Protein AF-A0A956S6G8-F1 (afdb_monomer)

Secondary structure (DSSP, 8-state):
-------GGGTTPPP-EEEEEE-S-HHHHHHHHHHHIIIIIHHHHTTSSHHHHHHHHHT-EEEEETTEEEEEESTTHHHHHHHHHHHH-

Radius of gyration: 15.6 Å; Cα contacts (8 Å, |Δi|>4): 118; chains: 1; bounding box: 50×25×37 Å

Nearest PDB structures (foldseek):
  4v8p-assembly2_DM  TM=3.114E-01  e=1.590E+00  Tetrahymena thermophila
  4v6w-assembly1_CU  TM=3.321E-01  e=2.217E+00  Drosophila melanogaster
  7dbm-assembly2_C  TM=4.160E-01  e=3.776E+00  Human immunodeficiency virus 1

Solvent-accessible surface area (backbone atoms only — not comparable to full-atom values): 5103 Å² total; per-residue (Å²): 132,83,83,71,85,74,67,66,75,47,53,73,44,75,61,69,52,72,49,79,43,80,43,98,51,51,67,65,54,52,50,53,50,52,51,41,47,65,68,56,47,44,55,31,50,75,70,31,20,51,70,65,19,30,48,11,56,72,65,41,47,78,51,72,59,88,48,31,37,37,38,29,26,24,90,59,35,69,65,51,49,53,55,50,52,68,69,75,103

Sequence (89 aa):
IKEGFVLRAMINVKLQDVFVVKTDNVEKVKKAIEEYKTNNLRSFSDGYGGEENATAVADSILESVGDYVYFIATNNAKDIESKILEMIK

Structure (mmCIF, N/CA/C/O backbone):
data_AF-A0A956S6G8-F1
#
_entry.id   AF-A0A956S6G8-F1
#
loop_
_atom_site.group_PDB
_atom_site.id
_atom_site.type_symbol
_atom_site.label_atom_id
_atom_site.label_alt_id
_atom_site.label_comp_id
_atom_site.label_asym_id
_atom_site.label_entity_id
_atom_site.label_seq_id
_atom_site.pdbx_PDB_ins_code
_atom_site.Cartn_x
_atom_site.Cartn_y
_atom_site.Cartn_z
_atom_site.occupancy
_atom_site.B_iso_or_equiv
_atom_site.auth_seq_id
_atom_site.auth_comp_id
_atom_site.auth_asym_id
_atom_site.auth_atom_id
_atom_site.pdbx_PDB_model_num
ATOM 1 N 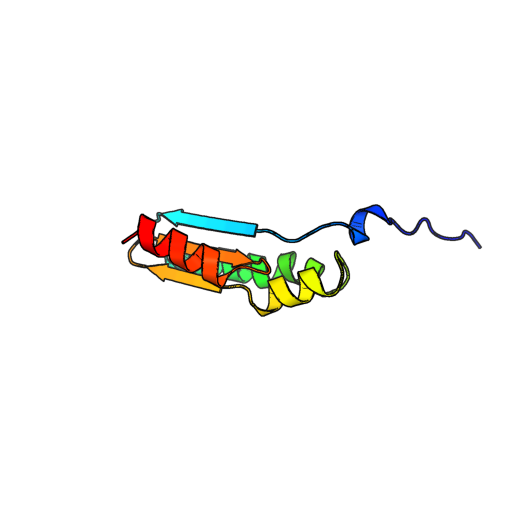N . ILE A 1 1 ? 33.276 -15.506 -23.724 1.00 41.03 1 ILE A N 1
ATOM 2 C CA . ILE A 1 1 ? 32.521 -15.360 -22.454 1.00 41.03 1 ILE A CA 1
ATOM 3 C C . ILE A 1 1 ? 31.064 -15.181 -22.853 1.00 41.03 1 ILE A C 1
ATOM 5 O O . ILE A 1 1 ? 30.814 -14.385 -23.745 1.00 41.03 1 ILE A O 1
ATOM 9 N N . LYS A 1 2 ? 30.166 -16.030 -22.336 1.00 44.28 2 LYS A N 1
ATOM 10 C CA . LYS A 1 2 ? 28.753 -16.114 -22.737 1.00 44.28 2 LYS A CA 1
ATOM 11 C C . LYS A 1 2 ? 28.079 -14.750 -22.571 1.00 44.28 2 LYS A C 1
ATOM 13 O O . LYS A 1 2 ? 28.046 -14.240 -21.455 1.00 44.28 2 LYS A O 1
ATOM 18 N N . GLU A 1 3 ? 27.538 -14.198 -23.653 1.00 50.59 3 GLU A N 1
ATOM 19 C CA . GLU A 1 3 ? 26.540 -13.134 -23.575 1.00 50.59 3 GLU A CA 1
ATOM 20 C C . GLU A 1 3 ? 25.372 -13.674 -22.746 1.00 50.59 3 GLU A C 1
ATOM 22 O O . GLU A 1 3 ? 24.690 -14.626 -23.132 1.00 50.59 3 GLU A O 1
ATOM 27 N N . GLY A 1 4 ? 25.247 -13.158 -21.525 1.00 45.31 4 GLY A N 1
ATOM 28 C CA . GLY A 1 4 ? 24.205 -13.554 -20.595 1.00 45.31 4 GLY A CA 1
ATOM 29 C C . GLY A 1 4 ? 22.842 -13.245 -21.197 1.00 45.31 4 GLY A C 1
ATOM 30 O O . GLY A 1 4 ? 22.617 -12.161 -21.729 1.00 45.31 4 GLY A O 1
ATOM 31 N N . PHE A 1 5 ? 21.933 -14.211 -21.109 1.00 46.53 5 PHE A N 1
ATOM 32 C CA . PHE A 1 5 ? 20.523 -14.049 -21.432 1.00 46.53 5 PHE A CA 1
ATOM 33 C C . PHE A 1 5 ? 19.959 -12.925 -20.545 1.00 46.53 5 PHE A C 1
ATOM 35 O O . PHE A 1 5 ? 19.608 -13.153 -19.389 1.00 46.53 5 PHE A O 1
ATOM 42 N N . VAL A 1 6 ? 19.917 -11.687 -21.043 1.00 54.03 6 VAL A N 1
ATOM 43 C CA . VAL A 1 6 ? 19.174 -10.618 -20.372 1.00 54.03 6 VAL A CA 1
ATOM 44 C C . VAL A 1 6 ? 17.709 -11.010 -20.487 1.00 54.03 6 VAL A C 1
ATOM 46 O O . VAL A 1 6 ? 17.151 -11.035 -21.586 1.00 54.03 6 VAL A O 1
ATOM 49 N N . LEU A 1 7 ? 17.103 -11.374 -19.357 1.00 47.81 7 LEU A N 1
ATOM 50 C CA . LEU A 1 7 ? 15.679 -11.664 -19.220 1.00 47.81 7 LEU A CA 1
ATOM 51 C C . LEU A 1 7 ? 14.871 -10.401 -19.566 1.00 47.81 7 LEU A C 1
ATOM 53 O O . LEU A 1 7 ? 14.381 -9.698 -18.687 1.00 47.81 7 LEU A O 1
ATOM 57 N N . ARG A 1 8 ? 14.694 -10.124 -20.867 1.00 47.53 8 ARG A N 1
ATOM 58 C CA . ARG A 1 8 ? 13.818 -9.059 -21.393 1.00 47.53 8 ARG A CA 1
ATOM 59 C C . ARG A 1 8 ? 12.393 -9.155 -20.834 1.00 47.53 8 ARG A C 1
ATOM 61 O O . ARG A 1 8 ? 11.690 -8.155 -20.788 1.00 47.53 8 ARG A O 1
ATOM 68 N N . ALA A 1 9 ? 11.991 -10.340 -20.369 1.00 49.88 9 ALA A N 1
ATOM 69 C CA . ALA A 1 9 ? 10.711 -10.591 -19.718 1.00 49.88 9 ALA A CA 1
ATOM 70 C C . ALA A 1 9 ? 10.467 -9.717 -18.475 1.00 49.88 9 ALA A C 1
ATOM 72 O O . ALA A 1 9 ? 9.324 -9.356 -18.221 1.00 49.88 9 ALA A O 1
ATOM 73 N N . MET A 1 10 ? 11.513 -9.327 -17.736 1.00 53.12 10 MET A N 1
ATOM 74 C CA . MET A 1 10 ? 11.343 -8.524 -16.518 1.00 53.12 10 MET A CA 1
ATOM 75 C C . MET A 1 10 ? 11.325 -7.004 -16.773 1.00 53.12 10 MET A C 1
ATOM 77 O O . MET A 1 10 ? 11.005 -6.231 -15.875 1.00 53.12 10 MET A O 1
ATOM 81 N N . ILE A 1 11 ? 11.619 -6.564 -18.005 1.00 54.41 11 ILE A N 1
ATOM 82 C CA . ILE A 1 11 ? 11.556 -5.147 -18.411 1.00 54.41 11 ILE A CA 1
ATOM 83 C C . ILE A 1 11 ? 10.102 -4.700 -18.645 1.00 54.41 11 ILE A C 1
ATOM 85 O O . ILE A 1 11 ? 9.790 -3.530 -18.474 1.00 54.41 11 ILE A O 1
ATOM 89 N N . ASN A 1 12 ? 9.198 -5.625 -18.983 1.00 60.81 12 ASN A N 1
ATOM 90 C CA . ASN A 1 12 ? 7.802 -5.308 -19.315 1.00 60.81 12 ASN A CA 1
ATOM 91 C C . ASN A 1 12 ? 6.819 -5.512 -18.149 1.00 60.81 12 ASN A C 1
ATOM 93 O O . ASN A 1 12 ? 5.606 -5.466 -18.359 1.00 60.81 12 ASN A O 1
ATOM 97 N N . VAL A 1 13 ? 7.307 -5.787 -16.938 1.00 71.12 13 VAL A N 1
ATOM 98 C CA . VAL A 1 13 ? 6.439 -5.982 -15.771 1.00 71.12 13 VAL A CA 1
ATOM 99 C C . VAL A 1 13 ? 5.966 -4.619 -15.285 1.00 71.12 13 VAL A C 1
ATOM 101 O O . VAL A 1 13 ? 6.784 -3.814 -14.858 1.00 71.12 13 VAL A O 1
ATOM 104 N N . LYS A 1 14 ? 4.657 -4.365 -15.338 1.00 79.50 14 LYS A N 1
ATOM 105 C CA . LYS A 1 14 ? 4.044 -3.137 -14.818 1.00 79.50 14 LYS A CA 1
ATOM 106 C C . LYS A 1 14 ? 3.471 -3.396 -13.431 1.00 79.50 14 LYS A C 1
ATOM 108 O O . LYS A 1 14 ? 2.621 -4.272 -13.282 1.00 79.50 14 LYS A O 1
ATOM 113 N N . LEU A 1 15 ? 3.932 -2.641 -12.441 1.00 83.31 15 LEU A N 1
ATOM 114 C CA . LEU A 1 15 ? 3.395 -2.671 -11.087 1.00 83.31 15 LEU A CA 1
ATOM 115 C C . LEU A 1 15 ? 2.008 -2.016 -11.084 1.00 83.31 15 LEU A C 1
ATOM 117 O O . LEU A 1 15 ? 1.858 -0.873 -11.517 1.00 83.31 15 LEU A O 1
ATOM 121 N N . GLN A 1 16 ? 0.993 -2.761 -10.645 1.00 88.38 16 GLN A N 1
ATOM 122 C CA . GLN A 1 16 ? -0.403 -2.308 -10.599 1.00 88.38 16 GLN A CA 1
ATOM 123 C C . GLN A 1 16 ? -1.118 -2.801 -9.334 1.00 88.38 16 GLN A C 1
ATOM 125 O O . GLN A 1 16 ? -2.302 -3.139 -9.356 1.00 88.38 16 GLN A O 1
ATOM 130 N N . ASP A 1 17 ? -0.386 -2.886 -8.228 1.00 90.69 17 ASP A N 1
ATOM 131 C CA . ASP A 1 17 ? -0.888 -3.486 -6.999 1.00 90.69 17 ASP A CA 1
ATOM 132 C C . ASP A 1 17 ? -1.907 -2.570 -6.317 1.00 90.69 17 ASP A C 1
ATOM 134 O O . ASP A 1 17 ? -1.632 -1.404 -6.021 1.00 90.69 17 ASP A O 1
ATOM 138 N N . VAL A 1 18 ? -3.083 -3.128 -6.024 1.00 93.12 18 VAL A N 1
ATOM 139 C CA . VAL A 1 18 ? -4.138 -2.473 -5.250 1.00 93.12 18 VAL A CA 1
ATOM 140 C C . VAL A 1 18 ? -4.694 -3.473 -4.245 1.00 93.12 18 VAL A C 1
ATOM 142 O O . VAL A 1 18 ? -5.236 -4.511 -4.623 1.00 93.12 18 VAL A O 1
ATOM 145 N N . PHE A 1 19 ? -4.590 -3.149 -2.959 1.00 92.12 19 PHE A N 1
ATOM 146 C CA . PHE A 1 19 ? -5.148 -3.946 -1.871 1.00 92.12 19 PHE A CA 1
ATOM 147 C C . PHE A 1 19 ? -6.152 -3.111 -1.083 1.00 92.12 19 PHE A C 1
ATOM 149 O O . PHE A 1 19 ? -5.888 -1.955 -0.760 1.00 92.12 19 PHE A O 1
ATOM 156 N N . VAL A 1 20 ? -7.281 -3.717 -0.723 1.00 95.44 20 VAL A N 1
ATOM 157 C CA . VAL A 1 20 ? -8.237 -3.163 0.241 1.00 95.44 20 VAL A CA 1
ATOM 158 C C . VAL A 1 20 ? -8.597 -4.282 1.203 1.00 95.44 20 VAL A C 1
ATOM 160 O O . VAL A 1 20 ? -9.089 -5.331 0.791 1.00 95.44 20 VAL A O 1
ATOM 163 N N . VAL A 1 21 ? -8.319 -4.078 2.484 1.00 96.12 21 VAL A N 1
ATOM 164 C CA . VAL A 1 21 ? -8.470 -5.091 3.526 1.00 96.12 21 VAL A CA 1
ATOM 165 C C . VAL A 1 21 ? -9.359 -4.532 4.622 1.00 96.12 21 VAL A C 1
ATOM 167 O O . VAL A 1 21 ? -9.035 -3.509 5.217 1.00 96.12 21 VAL A O 1
ATOM 170 N N . LYS A 1 22 ? -10.463 -5.223 4.913 1.00 96.56 22 LYS A N 1
ATOM 171 C CA . LYS A 1 22 ? -11.260 -4.983 6.119 1.00 96.56 22 LYS A CA 1
ATOM 172 C C . LYS A 1 22 ? -10.716 -5.841 7.255 1.00 96.56 22 LYS A C 1
ATOM 174 O O . LYS A 1 22 ? -10.548 -7.047 7.079 1.00 96.56 22 LYS A O 1
ATOM 179 N N . THR A 1 23 ? -10.449 -5.247 8.406 1.00 96.06 23 THR A N 1
ATOM 180 C CA . THR A 1 23 ? -9.837 -5.925 9.545 1.00 96.06 23 THR A CA 1
ATOM 181 C C . THR A 1 23 ? -10.216 -5.252 10.860 1.00 96.06 23 THR A C 1
ATOM 183 O O . THR A 1 23 ? -10.392 -4.045 10.929 1.00 96.06 23 THR A O 1
ATOM 186 N N . ASP A 1 24 ? -10.285 -6.044 11.921 1.00 96.75 24 ASP A N 1
ATOM 187 C CA . ASP A 1 24 ? -10.348 -5.586 13.309 1.00 96.75 24 ASP A CA 1
ATOM 188 C C . ASP A 1 24 ? -8.973 -5.156 13.862 1.00 96.75 24 ASP A C 1
ATOM 190 O O . ASP A 1 24 ? -8.886 -4.590 14.950 1.00 96.75 24 ASP A O 1
ATOM 194 N N . ASN A 1 25 ? -7.885 -5.410 13.124 1.00 97.00 25 ASN A N 1
ATOM 195 C CA . ASN A 1 25 ? -6.520 -5.079 13.515 1.00 97.00 25 ASN A CA 1
ATOM 196 C C . ASN A 1 25 ? -5.783 -4.307 12.410 1.00 97.00 25 ASN A C 1
ATOM 198 O O . ASN A 1 25 ? -4.885 -4.815 11.728 1.00 97.00 25 ASN A O 1
ATOM 202 N N . VAL A 1 26 ? -6.172 -3.041 12.269 1.00 96.88 26 VAL A N 1
ATOM 203 C CA . VAL A 1 26 ? -5.613 -2.073 11.313 1.00 96.88 26 VAL A CA 1
ATOM 204 C C . VAL A 1 26 ? -4.091 -1.969 11.421 1.00 96.88 26 VAL A C 1
ATOM 206 O O . VAL A 1 26 ? -3.397 -2.015 10.408 1.00 96.88 26 VAL A O 1
ATOM 209 N N . GLU A 1 27 ? -3.552 -1.875 12.638 1.00 96.69 27 GLU A N 1
ATOM 210 C CA . GLU A 1 27 ? -2.118 -1.672 12.870 1.00 96.69 27 GLU A CA 1
ATOM 211 C C . GLU A 1 27 ? -1.277 -2.845 12.351 1.00 96.69 27 GLU A C 1
ATOM 213 O O . GLU A 1 27 ? -0.286 -2.644 11.643 1.00 96.69 27 GLU A O 1
ATOM 218 N N . LYS A 1 28 ? -1.706 -4.083 12.629 1.00 97.06 28 LYS A N 1
ATOM 219 C CA . LYS A 1 28 ? -1.009 -5.284 12.154 1.00 97.06 28 LYS A CA 1
ATOM 220 C C . LYS A 1 28 ? -0.993 -5.363 10.630 1.00 97.06 28 LYS A C 1
ATOM 222 O O . LYS A 1 28 ? 0.032 -5.728 10.054 1.00 97.06 28 LYS A O 1
ATOM 227 N N . VAL A 1 29 ? -2.106 -5.020 9.979 1.00 97.25 29 VAL A N 1
ATOM 228 C CA . VAL A 1 29 ? -2.192 -5.027 8.513 1.00 97.25 29 VAL A CA 1
ATOM 229 C C . VAL A 1 29 ? -1.338 -3.915 7.907 1.00 97.25 29 VAL A C 1
ATOM 231 O O . VAL A 1 29 ? -0.569 -4.200 6.990 1.00 97.25 29 VAL A O 1
ATOM 234 N N . LYS A 1 30 ? -1.381 -2.685 8.444 1.00 96.44 30 LYS A N 1
ATOM 235 C CA . LYS A 1 30 ? -0.511 -1.590 7.977 1.00 96.44 30 LYS A CA 1
ATOM 236 C C . LYS A 1 30 ? 0.960 -1.983 8.061 1.00 96.44 30 LYS A C 1
ATOM 238 O O . LYS A 1 30 ? 1.668 -1.864 7.067 1.00 96.44 30 LYS A O 1
ATOM 243 N N . LYS A 1 31 ? 1.397 -2.541 9.193 1.00 96.25 31 LYS A N 1
ATOM 244 C CA . LYS A 1 31 ? 2.783 -2.989 9.371 1.00 96.25 31 LYS A CA 1
ATOM 245 C C . LYS A 1 31 ? 3.190 -4.063 8.358 1.00 96.25 31 LYS A C 1
ATOM 247 O O . LYS A 1 31 ? 4.256 -3.962 7.760 1.00 96.25 31 LYS A O 1
ATOM 252 N N . ALA A 1 32 ? 2.340 -5.063 8.127 1.00 95.19 32 ALA A N 1
ATOM 253 C CA . ALA A 1 32 ? 2.620 -6.106 7.140 1.00 95.19 32 ALA A CA 1
ATOM 254 C C . ALA A 1 32 ? 2.768 -5.531 5.718 1.00 95.19 32 ALA A C 1
ATOM 256 O O . ALA A 1 32 ? 3.636 -5.962 4.958 1.00 95.19 32 ALA A O 1
ATOM 257 N N . ILE A 1 33 ? 1.954 -4.531 5.365 1.00 94.12 33 ILE A N 1
ATOM 258 C CA . ILE A 1 33 ? 2.046 -3.861 4.064 1.00 94.12 33 ILE A CA 1
ATOM 259 C C . ILE A 1 33 ? 3.288 -2.958 3.983 1.00 94.12 33 ILE A C 1
ATOM 261 O O . ILE A 1 33 ? 3.932 -2.914 2.938 1.00 94.12 33 ILE A O 1
ATOM 265 N N . GLU A 1 34 ? 3.689 -2.284 5.063 1.00 92.50 34 GLU A N 1
ATOM 266 C CA . GLU A 1 34 ? 4.954 -1.532 5.095 1.00 92.50 34 GLU A CA 1
ATOM 267 C C . GLU A 1 34 ? 6.176 -2.439 4.914 1.00 92.50 34 GLU A C 1
ATOM 269 O O . GLU A 1 34 ? 7.100 -2.111 4.161 1.00 92.50 34 GLU A O 1
ATOM 274 N N . GLU A 1 35 ? 6.175 -3.609 5.555 1.00 91.88 35 GLU A N 1
ATOM 275 C CA . GLU A 1 35 ? 7.211 -4.627 5.367 1.00 91.88 35 GLU A CA 1
ATOM 276 C C . GLU A 1 35 ? 7.226 -5.135 3.917 1.00 91.88 35 GLU A C 1
ATOM 278 O O . GLU A 1 35 ? 8.297 -5.282 3.320 1.00 91.88 35 GLU A O 1
ATOM 283 N N . TYR A 1 36 ? 6.053 -5.339 3.308 1.00 88.50 36 TYR A N 1
ATOM 284 C CA . TYR A 1 36 ? 5.939 -5.671 1.887 1.00 88.50 36 TYR A CA 1
ATOM 285 C C . TYR A 1 36 ? 6.514 -4.567 0.987 1.00 88.50 36 TYR A C 1
ATOM 287 O O . TYR A 1 36 ? 7.335 -4.866 0.112 1.00 88.50 36 TYR A O 1
ATOM 295 N N . LYS A 1 37 ? 6.155 -3.300 1.239 1.00 85.88 37 LYS A N 1
ATOM 296 C CA . LYS A 1 37 ? 6.660 -2.127 0.508 1.00 85.88 37 LYS A CA 1
ATOM 297 C C . LYS A 1 37 ? 8.187 -2.057 0.560 1.00 85.88 37 LYS A C 1
ATOM 299 O O . LYS A 1 37 ? 8.843 -1.877 -0.464 1.00 85.88 37 LYS A O 1
ATOM 304 N N . THR A 1 38 ? 8.750 -2.257 1.747 1.00 84.00 38 THR A N 1
ATOM 305 C CA . THR A 1 38 ? 10.192 -2.139 1.990 1.00 84.00 38 THR A CA 1
ATOM 306 C C . THR A 1 38 ? 10.990 -3.271 1.345 1.00 84.00 38 THR A C 1
ATOM 308 O O . THR A 1 38 ? 12.041 -3.020 0.756 1.00 84.00 38 THR A O 1
ATOM 311 N N . ASN A 1 39 ? 10.500 -4.511 1.442 1.00 82.06 39 ASN A N 1
ATOM 312 C CA . ASN A 1 39 ? 11.274 -5.694 1.060 1.00 82.06 39 ASN A CA 1
ATOM 313 C C . ASN A 1 39 ? 11.014 -6.166 -0.375 1.00 82.06 39 ASN A C 1
ATOM 315 O O . ASN A 1 39 ? 11.941 -6.600 -1.054 1.00 82.06 39 ASN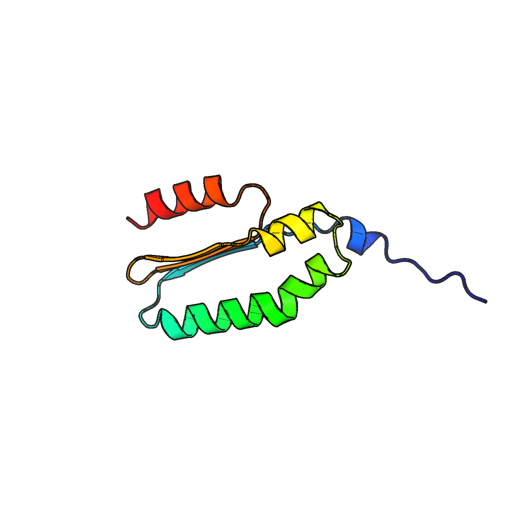 A O 1
ATOM 319 N N . ASN A 1 40 ? 9.764 -6.102 -0.839 1.00 77.00 40 ASN A N 1
ATOM 320 C CA . ASN A 1 40 ? 9.362 -6.670 -2.129 1.00 77.00 40 ASN A CA 1
ATOM 321 C C . ASN A 1 40 ? 9.182 -5.579 -3.179 1.00 77.00 40 ASN A C 1
ATOM 323 O O . ASN A 1 40 ? 9.737 -5.673 -4.273 1.00 77.00 40 ASN A O 1
ATOM 327 N N . LEU A 1 41 ? 8.466 -4.508 -2.831 1.00 77.25 41 LEU A N 1
ATOM 328 C CA . LEU A 1 41 ? 8.137 -3.442 -3.778 1.00 77.25 41 LEU A CA 1
ATOM 329 C C . LEU A 1 41 ? 9.380 -2.661 -4.229 1.00 77.25 41 LEU A C 1
ATOM 331 O O . LEU A 1 41 ? 9.479 -2.245 -5.379 1.00 77.25 41 LEU A O 1
ATOM 335 N N . ARG A 1 42 ? 10.384 -2.549 -3.352 1.00 73.12 42 ARG A N 1
ATOM 336 C CA . ARG A 1 42 ? 11.687 -1.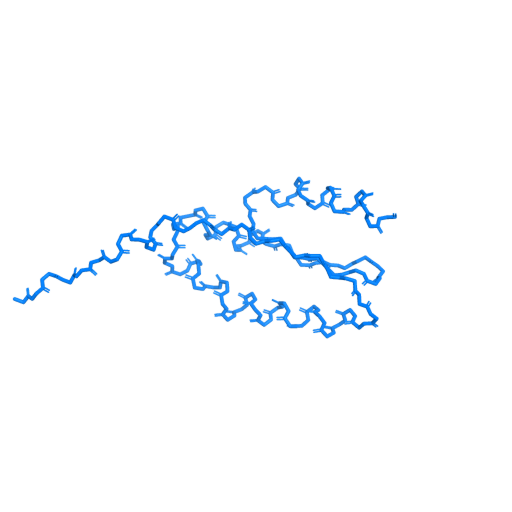951 -3.670 1.00 73.12 42 ARG A CA 1
ATOM 337 C C . ARG A 1 42 ? 12.375 -2.601 -4.876 1.00 73.12 42 ARG A C 1
ATOM 339 O O . ARG A 1 42 ? 12.991 -1.898 -5.667 1.00 73.12 42 ARG A O 1
ATOM 346 N N . SER A 1 43 ? 12.214 -3.910 -5.075 1.00 74.19 43 SER A N 1
ATOM 347 C CA . SER A 1 43 ? 12.804 -4.598 -6.233 1.00 74.19 43 SER A CA 1
ATOM 348 C C . SER A 1 43 ? 12.253 -4.096 -7.578 1.00 74.19 43 SER A C 1
ATOM 350 O O . SER A 1 43 ? 12.976 -4.097 -8.573 1.00 74.19 43 SER A O 1
ATOM 352 N N . PHE A 1 44 ? 11.013 -3.593 -7.601 1.00 73.00 44 PHE A N 1
ATOM 353 C CA . PHE A 1 44 ? 10.418 -2.955 -8.778 1.00 73.00 44 PHE A CA 1
ATOM 354 C C . PHE A 1 44 ? 10.994 -1.559 -9.036 1.00 73.00 44 PHE A C 1
ATOM 356 O O . PHE A 1 44 ? 11.146 -1.167 -10.186 1.00 73.00 44 PHE A O 1
ATOM 363 N N . SER A 1 45 ? 11.397 -0.836 -7.989 1.00 66.50 45 SER A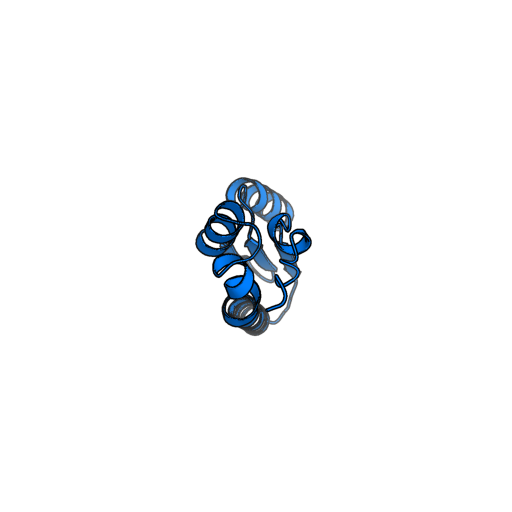 N 1
ATOM 364 C CA . SER A 1 45 ? 12.114 0.436 -8.140 1.00 66.50 45 SER A CA 1
ATOM 365 C C . SER A 1 45 ? 13.566 0.244 -8.595 1.00 66.50 45 SER A C 1
ATOM 367 O O . SER A 1 45 ? 14.096 1.084 -9.316 1.00 66.50 45 SER A O 1
ATOM 369 N N . ASP A 1 46 ? 14.215 -0.847 -8.179 1.00 68.50 46 ASP A N 1
ATOM 370 C CA . ASP A 1 46 ? 15.662 -1.047 -8.343 1.00 68.50 46 ASP A CA 1
ATOM 371 C C . ASP A 1 46 ? 16.057 -1.734 -9.673 1.00 68.50 46 ASP A C 1
ATOM 373 O O . ASP A 1 46 ? 17.241 -1.981 -9.910 1.00 68.50 46 ASP A O 1
ATOM 377 N N . GLY A 1 47 ? 15.110 -2.035 -10.575 1.00 62.56 47 GLY A N 1
ATOM 378 C CA . GLY A 1 47 ? 15.469 -2.554 -11.906 1.00 62.56 47 GLY A CA 1
ATOM 379 C C . GLY A 1 47 ? 14.387 -3.261 -12.724 1.00 62.56 47 GLY A C 1
ATOM 380 O O . GLY A 1 47 ? 14.640 -3.580 -13.887 1.00 62.56 47 GLY A O 1
ATOM 381 N N . TYR A 1 48 ? 13.192 -3.502 -12.175 1.00 65.25 48 TYR A N 1
ATOM 382 C CA . TYR A 1 48 ? 12.115 -4.201 -12.887 1.00 65.25 48 TYR A CA 1
ATOM 383 C C . TYR A 1 48 ? 10.995 -3.258 -13.335 1.00 65.25 48 TYR A C 1
ATOM 385 O O . TYR A 1 48 ? 10.312 -2.668 -12.508 1.00 65.25 48 TYR A O 1
ATOM 393 N N . GLY A 1 49 ? 10.766 -3.162 -14.652 1.00 63.97 49 GLY A N 1
ATOM 394 C CA . GLY A 1 49 ? 9.671 -2.378 -15.251 1.00 63.97 49 GLY A CA 1
ATOM 395 C C . GLY A 1 49 ? 9.944 -0.896 -15.537 1.00 63.97 49 GLY A C 1
ATOM 396 O O . GLY A 1 49 ? 9.039 -0.186 -15.966 1.00 63.97 49 GLY A O 1
ATOM 397 N N . GLY A 1 50 ? 11.185 -0.430 -15.358 1.00 74.56 50 GLY A N 1
ATOM 398 C CA . GLY A 1 50 ? 11.615 0.917 -15.757 1.00 74.56 50 GLY A CA 1
ATOM 399 C C . GLY A 1 50 ? 11.079 2.052 -14.873 1.00 74.56 50 GLY A C 1
ATOM 400 O O . GLY A 1 50 ? 10.614 1.817 -13.759 1.00 74.56 50 GLY A O 1
ATOM 401 N N . GLU A 1 51 ? 11.165 3.294 -15.370 1.00 79.31 51 GLU A N 1
ATOM 402 C CA . GLU A 1 51 ? 10.762 4.504 -14.625 1.00 79.31 51 GLU A CA 1
ATOM 403 C C . GLU A 1 51 ? 9.310 4.452 -14.137 1.00 79.31 51 GLU A C 1
ATOM 405 O O . GLU A 1 51 ? 9.041 4.885 -13.021 1.00 79.31 51 GLU A O 1
ATOM 410 N N . GLU A 1 52 ? 8.391 3.865 -14.916 1.00 80.50 52 GLU A N 1
ATOM 411 C CA . GLU A 1 52 ? 6.976 3.755 -14.533 1.00 80.50 52 GLU A CA 1
ATOM 412 C C . GLU A 1 52 ? 6.798 3.042 -13.183 1.00 80.50 52 GLU A C 1
ATOM 414 O O . GLU A 1 52 ? 6.034 3.498 -12.336 1.00 80.50 52 GLU A O 1
ATOM 419 N N . ASN A 1 53 ? 7.530 1.951 -12.944 1.00 84.25 53 ASN A N 1
ATOM 420 C CA . ASN A 1 53 ? 7.436 1.230 -11.677 1.00 84.25 53 ASN A CA 1
ATOM 421 C C . ASN A 1 53 ? 8.117 1.978 -10.530 1.00 84.25 53 ASN A C 1
ATOM 423 O O . ASN A 1 53 ? 7.606 1.955 -9.413 1.00 84.25 53 ASN A O 1
ATOM 427 N N . ALA A 1 54 ? 9.238 2.657 -10.784 1.00 81.75 54 ALA A N 1
ATOM 428 C CA . ALA A 1 54 ? 9.897 3.480 -9.771 1.00 81.75 54 ALA A CA 1
ATOM 429 C C . ALA A 1 54 ? 8.972 4.613 -9.293 1.00 81.75 54 ALA A C 1
ATOM 431 O O . ALA A 1 54 ? 8.840 4.833 -8.087 1.00 81.75 54 ALA A O 1
ATOM 432 N N . THR A 1 55 ? 8.263 5.264 -10.221 1.00 84.62 55 THR A N 1
ATOM 433 C CA . THR A 1 55 ? 7.228 6.256 -9.904 1.00 84.62 55 THR A CA 1
ATOM 434 C C . THR A 1 55 ? 6.078 5.629 -9.117 1.00 84.62 55 THR A C 1
ATOM 436 O O . THR A 1 55 ? 5.750 6.120 -8.041 1.00 84.62 55 THR A O 1
ATOM 439 N N . ALA A 1 56 ? 5.524 4.498 -9.566 1.00 87.31 56 ALA A N 1
ATOM 440 C CA . ALA A 1 56 ? 4.443 3.806 -8.855 1.00 87.31 56 ALA A CA 1
ATOM 441 C C . ALA A 1 56 ? 4.818 3.378 -7.420 1.00 87.31 56 ALA A C 1
ATOM 443 O O . ALA A 1 56 ? 3.970 3.390 -6.526 1.00 87.31 56 ALA A O 1
ATOM 444 N N . VAL A 1 57 ? 6.081 3.003 -7.180 1.00 86.69 57 VAL A N 1
ATOM 445 C CA . VAL A 1 57 ? 6.606 2.680 -5.843 1.00 86.69 57 VAL A CA 1
ATOM 446 C C . VAL A 1 57 ? 6.734 3.939 -4.985 1.00 86.69 57 VAL A C 1
ATOM 448 O O . VAL A 1 57 ? 6.296 3.931 -3.828 1.00 86.69 57 VAL A O 1
ATOM 451 N N . ALA A 1 58 ? 7.326 5.006 -5.527 1.00 85.12 58 ALA A N 1
ATOM 452 C CA . ALA A 1 58 ? 7.539 6.267 -4.819 1.00 85.12 58 ALA A CA 1
ATOM 453 C C . ALA A 1 58 ? 6.211 6.918 -4.406 1.00 85.12 58 ALA A C 1
ATOM 455 O O . ALA A 1 58 ? 6.048 7.297 -3.246 1.00 85.12 58 ALA A O 1
ATOM 456 N N . ASP A 1 59 ? 5.246 6.930 -5.323 1.00 89.38 59 ASP A N 1
ATOM 457 C CA . ASP A 1 59 ? 3.930 7.545 -5.141 1.00 89.38 59 ASP A CA 1
ATOM 458 C C . ASP A 1 59 ? 2.901 6.585 -4.521 1.00 8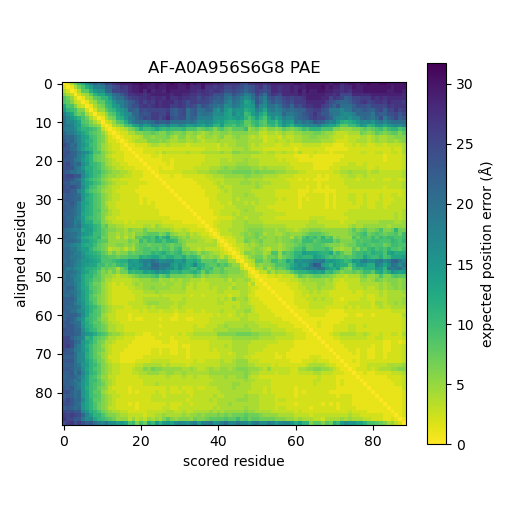9.38 59 ASP A C 1
ATOM 460 O O . ASP A 1 59 ? 1.704 6.883 -4.474 1.00 89.38 59 ASP A O 1
ATOM 464 N N . SER A 1 60 ? 3.348 5.421 -4.037 1.00 92.62 60 SER A N 1
ATOM 465 C CA . SER A 1 60 ? 2.450 4.438 -3.435 1.00 92.62 60 SER A CA 1
ATOM 466 C C . SER A 1 60 ? 1.782 4.962 -2.162 1.00 92.62 60 SER A C 1
ATOM 468 O O . SER A 1 60 ? 2.423 5.544 -1.282 1.00 92.62 60 SER A O 1
ATOM 470 N N . ILE A 1 61 ? 0.488 4.683 -2.039 1.00 95.19 61 ILE A N 1
ATOM 471 C CA . ILE A 1 61 ? -0.379 5.136 -0.950 1.00 95.19 61 ILE A CA 1
ATOM 472 C C . ILE A 1 61 ? -0.603 3.967 0.006 1.00 95.19 61 ILE A C 1
ATOM 474 O O . ILE A 1 61 ? -0.926 2.874 -0.449 1.00 95.19 61 ILE A O 1
ATOM 478 N N . LEU A 1 62 ? -0.452 4.191 1.313 1.00 96.00 62 LEU A N 1
ATOM 479 C CA . LEU A 1 62 ? -0.835 3.251 2.370 1.00 96.00 62 LEU A CA 1
ATOM 480 C C . LEU A 1 62 ? -1.607 4.009 3.442 1.00 96.00 62 LEU A C 1
ATOM 482 O O . LEU A 1 62 ? -1.020 4.765 4.211 1.00 96.00 62 LEU A O 1
ATOM 486 N N . GLU A 1 63 ? -2.908 3.776 3.524 1.00 96.38 63 GLU A N 1
ATOM 487 C CA . GLU A 1 63 ? -3.788 4.531 4.410 1.00 96.38 63 GLU A CA 1
ATOM 488 C C . GLU A 1 63 ? -4.858 3.640 5.043 1.00 96.38 63 GLU A C 1
ATOM 490 O O . GLU A 1 63 ? -4.982 2.450 4.740 1.00 96.38 63 GLU A O 1
ATOM 495 N N . SER A 1 64 ? -5.601 4.207 5.992 1.00 95.69 64 SER A N 1
ATOM 496 C CA . SER A 1 64 ? -6.655 3.498 6.717 1.00 95.69 64 SER A CA 1
ATOM 497 C C . SER A 1 64 ? -7.856 4.390 7.020 1.00 95.69 64 SER A C 1
ATOM 499 O O . SER A 1 64 ? -7.680 5.534 7.434 1.00 95.69 64 SER A O 1
ATOM 501 N N . VAL A 1 65 ? -9.066 3.843 6.881 1.00 95.19 65 VAL A N 1
ATOM 502 C CA . VAL A 1 65 ? -10.345 4.500 7.198 1.00 95.19 65 VAL A CA 1
ATOM 503 C C . VAL A 1 65 ? -11.208 3.528 7.997 1.00 95.19 65 VAL A C 1
ATOM 505 O O . VAL A 1 65 ? -11.657 2.513 7.467 1.00 95.19 65 VAL A O 1
ATOM 508 N N . GLY A 1 66 ? -11.439 3.824 9.279 1.00 94.19 66 GLY A N 1
ATOM 509 C CA . GLY A 1 66 ? -12.112 2.891 10.188 1.00 94.19 66 GLY A CA 1
ATOM 510 C C . GLY A 1 66 ? -11.389 1.542 10.226 1.00 94.19 66 GLY A C 1
ATOM 511 O O . GLY A 1 66 ? -10.175 1.500 10.405 1.00 94.19 66 GLY A O 1
ATOM 512 N N . ASP A 1 67 ?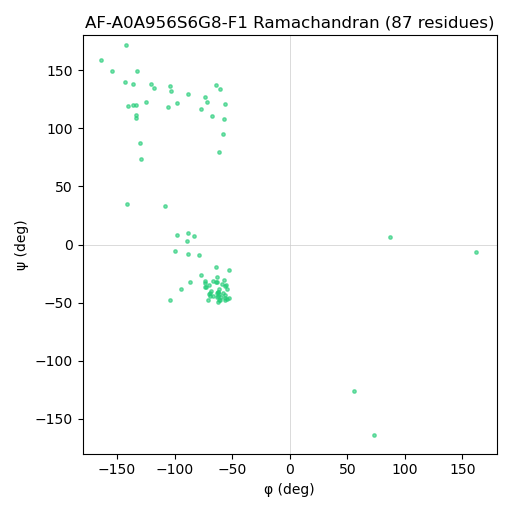 -12.133 0.465 9.980 1.00 96.75 67 ASP A N 1
ATOM 513 C CA . ASP A 1 67 ? -11.632 -0.919 9.943 1.00 96.75 67 ASP A CA 1
ATOM 514 C C . ASP A 1 67 ? -11.003 -1.304 8.591 1.00 96.75 67 ASP A C 1
ATOM 516 O O . ASP A 1 67 ? -10.715 -2.474 8.338 1.00 96.75 67 ASP A O 1
ATOM 520 N N . TYR A 1 68 ? -10.830 -0.353 7.673 1.00 97.00 68 TYR A N 1
ATOM 521 C CA . TYR A 1 68 ? -10.234 -0.608 6.367 1.00 97.00 68 TYR A CA 1
ATOM 522 C C . TYR A 1 68 ? -8.799 -0.107 6.308 1.00 97.00 68 TYR A C 1
ATOM 524 O O . TYR A 1 68 ? -8.500 1.017 6.706 1.00 97.00 68 TYR A O 1
ATOM 532 N N . VAL A 1 69 ? -7.928 -0.924 5.728 1.00 97.19 69 VAL A N 1
ATOM 533 C CA . VAL A 1 69 ? -6.575 -0.561 5.303 1.00 97.19 69 VAL A CA 1
ATOM 534 C C . VAL A 1 69 ? -6.500 -0.738 3.800 1.00 97.19 69 VAL A C 1
ATOM 536 O O . VAL A 1 69 ? -6.947 -1.760 3.278 1.00 97.19 69 VAL A O 1
ATOM 539 N N . TYR A 1 70 ? -5.933 0.233 3.096 1.00 96.69 70 TYR A N 1
ATOM 540 C CA . TYR A 1 70 ? -5.739 0.132 1.659 1.00 96.69 70 TYR A CA 1
ATOM 541 C C . TYR A 1 70 ? -4.332 0.531 1.248 1.00 96.69 70 TYR A C 1
ATOM 543 O O . TYR A 1 70 ? -3.681 1.363 1.881 1.00 96.69 70 TYR A O 1
ATOM 551 N N . PHE A 1 71 ? -3.877 -0.094 0.169 1.00 96.50 71 PHE A N 1
ATOM 552 C CA . PHE A 1 71 ? -2.585 0.154 -0.436 1.00 96.50 71 PHE A CA 1
ATOM 553 C C . PHE A 1 71 ? -2.706 0.229 -1.947 1.00 96.50 71 PHE A C 1
ATOM 555 O O . PHE A 1 71 ? -3.426 -0.568 -2.548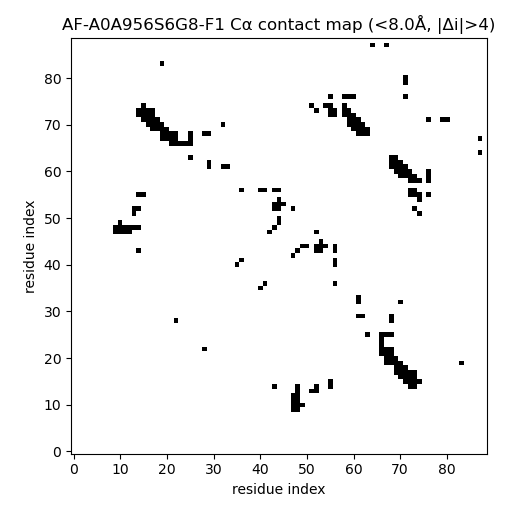 1.00 96.50 71 PHE A O 1
ATOM 562 N N . ILE A 1 72 ? -2.006 1.182 -2.551 1.00 96.00 72 ILE A N 1
ATOM 563 C CA . ILE A 1 72 ? -2.087 1.461 -3.981 1.00 96.00 72 ILE A CA 1
ATOM 564 C C . ILE A 1 72 ? -0.681 1.767 -4.490 1.00 96.00 72 ILE A C 1
ATOM 566 O O . ILE A 1 72 ? -0.080 2.741 -4.048 1.00 96.00 72 ILE A O 1
ATOM 570 N N . ALA A 1 73 ? -0.170 0.972 -5.426 1.00 92.38 73 ALA A N 1
ATOM 571 C CA . ALA A 1 73 ? 1.096 1.207 -6.118 1.00 92.38 73 ALA A CA 1
ATOM 572 C C . ALA A 1 73 ? 0.888 1.080 -7.632 1.00 92.38 73 ALA A C 1
ATOM 574 O O . ALA A 1 73 ? 1.017 0.007 -8.219 1.00 92.38 73 ALA A O 1
ATOM 575 N N . THR A 1 74 ? 0.499 2.195 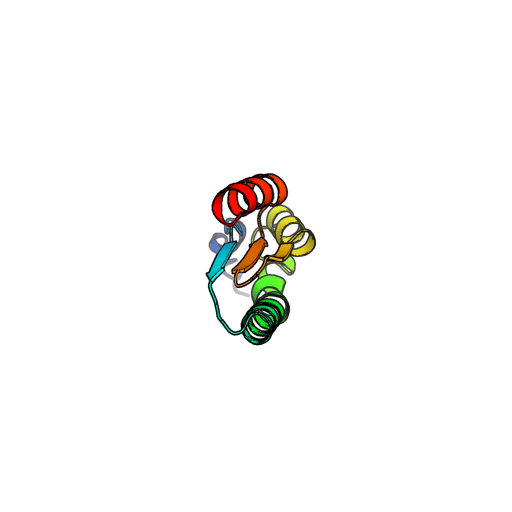-8.250 1.00 90.75 74 THR A N 1
ATOM 576 C CA . THR A 1 74 ? 0.227 2.333 -9.688 1.00 90.75 74 THR A CA 1
ATOM 577 C C . THR A 1 74 ? 0.203 3.817 -10.066 1.00 90.75 74 THR A C 1
ATOM 579 O O . THR A 1 74 ? -0.048 4.672 -9.218 1.00 90.75 74 THR A O 1
ATOM 582 N N . ASN A 1 75 ? 0.409 4.141 -11.343 1.00 86.75 75 ASN A N 1
ATOM 583 C CA . ASN A 1 75 ? 0.527 5.522 -11.837 1.00 86.75 75 ASN A CA 1
ATOM 584 C C . ASN A 1 75 ? -0.749 6.374 -11.680 1.00 86.75 75 ASN A C 1
ATOM 586 O O . ASN A 1 75 ? -0.683 7.597 -11.719 1.00 86.75 75 ASN A O 1
ATOM 590 N N . ASN A 1 76 ? -1.916 5.754 -11.498 1.00 89.62 76 ASN A N 1
ATOM 591 C CA . ASN A 1 76 ? -3.206 6.421 -11.285 1.00 89.62 76 ASN A CA 1
ATOM 592 C C . ASN A 1 76 ? -3.708 6.277 -9.836 1.00 89.62 76 ASN A C 1
ATOM 594 O O . ASN A 1 76 ? -4.914 6.182 -9.591 1.00 89.62 76 ASN A O 1
ATOM 598 N N . ALA A 1 77 ? -2.786 6.236 -8.866 1.00 92.31 77 ALA A N 1
ATOM 599 C CA . ALA A 1 77 ? -3.098 5.919 -7.474 1.00 92.31 77 ALA A CA 1
ATOM 600 C C . ALA A 1 77 ? -4.196 6.806 -6.861 1.00 92.31 77 ALA A C 1
ATOM 602 O O . ALA A 1 77 ? -5.055 6.307 -6.139 1.00 92.31 77 ALA A O 1
ATOM 603 N N . LYS A 1 78 ? -4.214 8.105 -7.186 1.00 93.62 78 LYS A N 1
ATOM 604 C CA . LYS A 1 78 ? -5.191 9.073 -6.652 1.00 93.62 78 LYS A CA 1
ATOM 605 C C . LYS A 1 78 ? -6.615 8.872 -7.178 1.00 93.62 78 LYS A C 1
ATOM 607 O O . LYS A 1 78 ? -7.579 9.043 -6.427 1.00 93.62 78 LYS A O 1
ATOM 612 N N . ASP A 1 79 ? -6.757 8.461 -8.434 1.00 94.75 79 ASP A N 1
ATOM 613 C CA . ASP A 1 79 ? -8.067 8.160 -9.019 1.00 94.75 79 ASP A CA 1
ATOM 614 C C . ASP A 1 79 ? -8.661 6.899 -8.380 1.00 94.75 79 ASP A C 1
ATOM 616 O O . ASP A 1 79 ? -9.844 6.855 -8.033 1.00 94.75 79 ASP A O 1
ATOM 620 N N . ILE A 1 80 ? -7.816 5.886 -8.164 1.00 94.38 80 ILE A N 1
ATOM 621 C CA . ILE A 1 80 ? -8.197 4.638 -7.494 1.00 94.38 80 ILE A CA 1
ATOM 622 C C . ILE A 1 80 ? -8.531 4.893 -6.025 1.00 94.38 80 ILE A C 1
ATOM 624 O O . ILE A 1 80 ? -9.554 4.405 -5.547 1.00 94.38 80 ILE A O 1
ATOM 628 N N . GLU A 1 81 ? -7.722 5.689 -5.322 1.00 96.00 81 GLU A N 1
ATOM 629 C CA . GLU A 1 81 ? -7.981 6.087 -3.935 1.00 96.00 81 GLU A CA 1
ATOM 630 C C . GLU A 1 81 ? -9.368 6.721 -3.805 1.00 96.00 81 GLU A C 1
ATOM 632 O O . GLU A 1 81 ? -10.155 6.321 -2.950 1.00 96.00 81 GLU A O 1
ATOM 637 N N . SER A 1 82 ? -9.711 7.642 -4.707 1.00 96.62 82 SER A N 1
ATOM 638 C CA . SER A 1 82 ? -11.023 8.293 -4.713 1.00 96.62 82 SER A CA 1
ATOM 639 C C . SER A 1 82 ? -12.167 7.278 -4.839 1.00 96.62 82 SER A C 1
ATOM 641 O O . SER A 1 82 ? -13.150 7.368 -4.104 1.00 96.62 82 SER A O 1
ATOM 643 N N . LYS A 1 83 ? -12.020 6.263 -5.704 1.00 95.88 83 LYS A N 1
ATOM 644 C CA . LYS A 1 83 ? -13.013 5.187 -5.875 1.00 95.88 83 LYS A CA 1
ATOM 645 C C . LYS A 1 83 ? -13.112 4.263 -4.664 1.00 95.88 83 LYS A C 1
ATOM 647 O O . LYS A 1 83 ? -14.215 3.885 -4.281 1.00 95.88 83 LYS A O 1
ATOM 652 N N . ILE A 1 84 ? -11.986 3.926 -4.038 1.00 95.06 84 ILE A N 1
ATOM 653 C CA . ILE A 1 84 ? -11.970 3.138 -2.799 1.00 95.06 84 ILE A CA 1
ATOM 654 C C . ILE A 1 84 ? -12.713 3.896 -1.698 1.00 95.06 84 ILE A C 1
ATOM 656 O O . ILE A 1 84 ? -13.594 3.327 -1.057 1.00 95.06 84 ILE A O 1
ATOM 660 N N . LEU A 1 85 ? -12.419 5.188 -1.525 1.00 95.56 85 LEU A N 1
ATOM 661 C CA . LEU A 1 85 ? -13.067 6.037 -0.527 1.00 95.56 85 LEU A CA 1
ATOM 662 C C . LEU A 1 85 ? -14.573 6.201 -0.771 1.00 95.56 85 LEU A C 1
ATOM 664 O O . LEU A 1 85 ? -15.317 6.315 0.193 1.00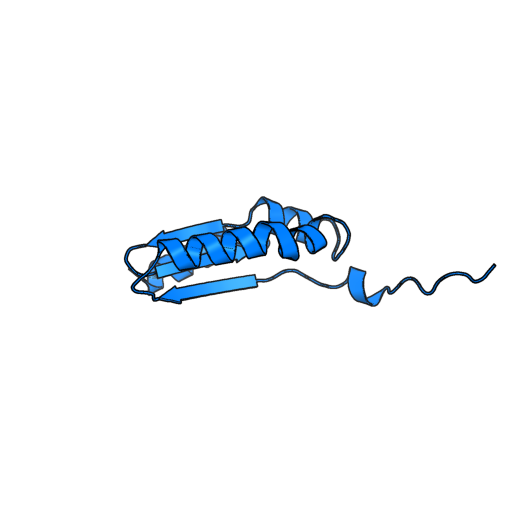 95.56 85 LEU A O 1
ATOM 668 N N . GLU A 1 86 ? -15.043 6.202 -2.020 1.00 95.69 86 GLU A N 1
ATOM 669 C CA . GLU A 1 86 ? -16.483 6.168 -2.331 1.00 95.69 86 GLU A CA 1
ATOM 670 C C . GLU A 1 86 ? -17.158 4.864 -1.869 1.00 95.69 86 GLU A C 1
ATOM 672 O O . GLU A 1 86 ? -18.330 4.887 -1.509 1.00 95.69 86 GLU A O 1
ATOM 677 N N . MET A 1 87 ? -16.438 3.737 -1.878 1.00 91.00 87 MET A N 1
ATOM 678 C CA . MET A 1 87 ? -16.986 2.416 -1.542 1.00 91.00 87 MET A CA 1
ATOM 679 C C . MET A 1 87 ? -16.958 2.083 -0.048 1.00 91.00 87 MET A C 1
ATOM 681 O O . MET A 1 87 ? -17.801 1.314 0.411 1.00 91.00 87 MET A O 1
ATOM 685 N N . ILE A 1 88 ? -15.955 2.578 0.683 1.00 89.94 88 ILE A N 1
ATOM 686 C CA . ILE A 1 88 ? -15.739 2.234 2.101 1.00 89.94 88 ILE A CA 1
ATOM 687 C C . ILE A 1 88 ? -16.255 3.296 3.078 1.00 89.94 88 ILE A C 1
ATOM 689 O O . ILE A 1 88 ? -16.185 3.075 4.288 1.00 89.94 88 ILE A O 1
ATOM 693 N N . LYS A 1 89 ? -16.721 4.440 2.565 1.00 72.25 89 LYS A N 1
ATOM 694 C CA . LYS A 1 89 ? -17.421 5.466 3.348 1.00 72.25 89 LYS A CA 1
ATOM 695 C C . LYS A 1 89 ? -18.795 5.003 3.815 1.00 72.25 89 LYS A C 1
ATOM 697 O O . LYS A 1 89 ? -19.466 4.263 3.065 1.00 72.25 89 LYS A O 1
#

Mean predicted aligned error: 7.31 Å

pLDDT: mean 83.25, std 16.05, range [41.03, 97.25]

Foldseek 3Di:
DDPDDPPVVQQQDADWDKDKDQAPCQPVVLVVVVVCLVPPLVVQLVDGNPPQSVVLSVPWDWDDDVRMTMITRGPPRVVVVVVVVVVPD